Protein AF-A0A7L4GCK8-F1 (afdb_monomer_lite)

Secondary structure (DSSP, 8-state):
-EEEEEE-TT--SGGGS---EEEEESSPPP-STTS---PPPPPPTT--PPTT-------SS-SSGGG---TTTT----S------

pLDDT: mean 82.51, std 20.37, range [32.91, 98.31]

InterPro domains:
  IPR001254 Serine proteases, trypsin domain [PF00089] (3-67)
  IPR009003 Peptidase S1, PA clan [SSF50494] (4-71)

Organism: NCBI:txid2953425

Structure (mmCIF, N/CA/C/O backbone):
data_AF-A0A7L4GCK8-F1
#
_entry.id   AF-A0A7L4GCK8-F1
#
loop_
_atom_site.group_PDB
_atom_site.id
_atom_site.type_symbol
_atom_site.label_atom_id
_atom_site.label_alt_id
_atom_site.label_comp_id
_atom_site.label_asym_id
_atom_site.label_entity_id
_atom_site.label_seq_id
_atom_site.pdbx_PDB_ins_code
_atom_site.Cartn_x
_atom_site.Cartn_y
_atom_site.Cartn_z
_atom_site.occupancy
_atom_site.B_iso_or_equiv
_atom_site.auth_seq_id
_atom_site.auth_comp_id
_atom_site.auth_asym_id
_atom_site.auth_atom_id
_atom_site.pdbx_PDB_model_num
ATOM 1 N N . ALA A 1 1 ? -10.962 -13.277 10.141 1.00 88.75 1 ALA A N 1
ATOM 2 C CA . ALA A 1 1 ? -11.371 -14.027 8.932 1.00 88.75 1 ALA A CA 1
ATOM 3 C C . ALA A 1 1 ? -11.576 -13.061 7.766 1.00 88.75 1 ALA A C 1
ATOM 5 O O . ALA A 1 1 ? -11.755 -11.869 8.011 1.00 88.75 1 ALA A O 1
ATOM 6 N N . LEU A 1 2 ? -11.536 -13.550 6.523 1.00 95.50 2 LEU A N 1
ATOM 7 C CA . LEU A 1 2 ? -11.834 -12.754 5.327 1.00 95.50 2 LEU A CA 1
ATOM 8 C C . LEU A 1 2 ? -13.281 -12.979 4.886 1.00 95.50 2 LEU A C 1
ATOM 10 O O . LEU A 1 2 ? -13.765 -14.106 4.922 1.00 95.50 2 LEU A O 1
ATOM 14 N N . ALA A 1 3 ? -13.941 -11.908 4.453 1.00 97.94 3 ALA A N 1
ATOM 15 C CA . ALA A 1 3 ? -15.250 -11.963 3.807 1.00 97.94 3 ALA A CA 1
ATOM 16 C C . ALA A 1 3 ? -15.119 -12.178 2.293 1.00 97.94 3 ALA A C 1
ATOM 18 O O . ALA A 1 3 ? -15.961 -12.832 1.688 1.00 97.94 3 ALA A O 1
ATOM 19 N N . ALA A 1 4 ? -14.094 -11.582 1.673 1.00 98.25 4 ALA A N 1
ATOM 20 C CA . ALA A 1 4 ? -13.877 -11.655 0.232 1.00 98.25 4 ALA A CA 1
ATOM 21 C C . ALA A 1 4 ? -12.421 -11.352 -0.150 1.00 98.25 4 ALA A C 1
ATOM 23 O O . ALA A 1 4 ? -11.717 -10.619 0.553 1.00 98.25 4 ALA A O 1
ATOM 24 N N . ILE A 1 5 ? -12.025 -11.868 -1.314 1.00 98.12 5 ILE A N 1
ATOM 25 C CA . ILE A 1 5 ? -10.791 -11.533 -2.031 1.00 98.12 5 ILE A CA 1
ATOM 26 C C . ILE A 1 5 ? -11.212 -10.976 -3.392 1.00 98.12 5 ILE A C 1
ATOM 28 O O . ILE A 1 5 ? -11.891 -11.660 -4.157 1.00 98.12 5 ILE A O 1
ATOM 32 N N . LEU A 1 6 ? -10.848 -9.729 -3.679 1.00 98.31 6 LEU A N 1
ATOM 33 C CA . LEU A 1 6 ? -11.227 -9.017 -4.899 1.00 98.31 6 LEU A CA 1
ATOM 34 C C . LEU A 1 6 ? -9.971 -8.783 -5.739 1.00 98.31 6 LEU A C 1
ATOM 36 O O . LEU A 1 6 ? -9.233 -7.824 -5.511 1.00 98.31 6 LEU A O 1
ATOM 40 N N . VAL A 1 7 ? -9.709 -9.685 -6.682 1.00 97.50 7 VAL A N 1
ATOM 41 C CA . VAL A 1 7 ? -8.570 -9.580 -7.605 1.00 97.50 7 VAL A CA 1
ATOM 42 C C . VAL A 1 7 ? -8.883 -8.542 -8.680 1.00 97.50 7 VAL A C 1
ATOM 44 O O . VAL A 1 7 ? -10.015 -8.475 -9.168 1.00 97.50 7 VAL A O 1
ATOM 47 N N . HIS A 1 8 ? -7.896 -7.728 -9.058 1.00 97.50 8 HIS A N 1
ATOM 48 C CA . HIS A 1 8 ? -8.074 -6.767 -10.139 1.00 97.50 8 HIS A CA 1
ATOM 49 C C . HIS A 1 8 ? -8.508 -7.491 -11.435 1.00 97.50 8 HIS A C 1
ATOM 51 O O . HIS A 1 8 ? -7.833 -8.427 -11.863 1.00 97.50 8 HIS A O 1
ATOM 57 N N . PRO A 1 9 ? -9.589 -7.064 -12.119 1.00 97.12 9 PRO A N 1
ATOM 58 C CA . PRO A 1 9 ? -10.154 -7.799 -13.263 1.00 97.12 9 PRO A CA 1
ATOM 59 C C . PRO A 1 9 ? -9.213 -7.874 -14.476 1.00 97.12 9 PRO A C 1
ATOM 61 O O . PRO A 1 9 ? -9.368 -8.727 -15.342 1.00 97.12 9 PRO A O 1
ATOM 64 N N . GLY A 1 10 ? -8.237 -6.965 -14.548 1.00 96.81 10 GLY A N 1
ATOM 65 C CA . GLY A 1 10 ? -7.178 -6.957 -15.560 1.00 96.81 10 GLY A CA 1
ATOM 66 C C . GLY A 1 10 ? -5.954 -7.817 -15.233 1.00 96.81 10 GLY A C 1
ATOM 67 O O . GLY A 1 10 ? -5.017 -7.810 -16.028 1.00 96.81 10 GLY A O 1
ATOM 68 N N . PHE A 1 11 ? -5.918 -8.505 -14.086 1.00 96.69 11 PHE A N 1
ATOM 69 C CA . PHE A 1 11 ? -4.791 -9.363 -13.724 1.00 96.69 11 PHE A CA 1
ATOM 70 C C . PHE A 1 11 ? -4.675 -10.536 -14.702 1.00 96.69 11 PHE A C 1
ATOM 72 O O . PHE A 1 11 ? -5.635 -11.272 -14.934 1.00 96.69 11 PHE A O 1
ATOM 79 N N . ARG A 1 12 ? -3.487 -10.706 -15.285 1.00 93.25 12 ARG A N 1
ATOM 80 C CA . ARG A 1 12 ? -3.192 -11.757 -16.278 1.00 93.25 12 ARG A CA 1
ATOM 81 C C . ARG A 1 12 ? -1.949 -12.571 -15.909 1.00 93.25 12 ARG A C 1
ATOM 83 O O . ARG A 1 12 ? -1.289 -13.126 -16.782 1.00 93.25 12 ARG A O 1
ATOM 90 N N . GLY A 1 13 ? -1.625 -12.628 -14.618 1.00 91.31 13 GLY A N 1
ATOM 91 C CA . GLY A 1 13 ? -0.372 -13.179 -14.107 1.00 91.31 13 GLY A CA 1
ATOM 92 C C . GLY A 1 13 ? 0.686 -12.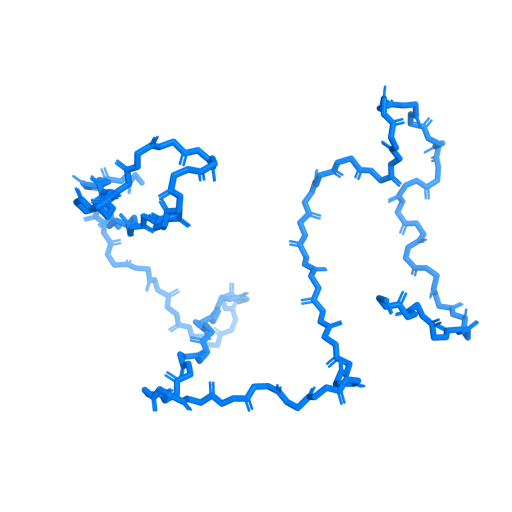099 -13.874 1.00 91.31 13 GLY A C 1
ATOM 93 O O . GLY A 1 13 ? 0.545 -10.969 -14.337 1.00 91.31 13 GLY A O 1
ATOM 94 N N . VAL A 1 14 ? 1.762 -12.470 -13.172 1.00 86.50 14 VAL A N 1
ATOM 95 C CA . VAL A 1 14 ? 2.821 -11.552 -12.700 1.00 86.50 14 VAL A CA 1
ATOM 96 C C . VAL A 1 14 ? 3.404 -10.702 -13.838 1.00 86.50 14 VAL A C 1
ATOM 98 O O . VAL A 1 14 ? 3.551 -9.493 -13.705 1.00 86.50 14 VAL A O 1
ATOM 101 N N . ALA A 1 15 ? 3.656 -11.310 -15.001 1.00 89.56 15 ALA A N 1
ATOM 102 C CA . ALA A 1 15 ? 4.168 -10.602 -16.177 1.00 89.56 15 ALA A CA 1
ATOM 103 C C . ALA A 1 15 ? 3.096 -9.785 -16.931 1.00 89.56 15 ALA A C 1
ATOM 105 O O . ALA A 1 15 ? 3.427 -8.908 -17.724 1.00 89.56 15 ALA A O 1
ATOM 106 N N . GLY A 1 16 ? 1.810 -10.078 -16.709 1.00 89.00 16 GLY A N 1
ATOM 107 C CA . GLY A 1 16 ? 0.674 -9.442 -17.384 1.00 89.00 16 GLY A CA 1
ATOM 108 C C . GLY A 1 16 ? 0.209 -8.130 -16.744 1.00 89.00 16 GLY A C 1
ATOM 109 O O . GLY A 1 16 ? -0.657 -7.451 -17.302 1.00 89.00 16 GLY A O 1
ATOM 110 N N . GLY A 1 17 ? 0.780 -7.766 -15.593 1.00 93.06 17 GLY A N 1
ATOM 111 C CA . GLY A 1 17 ? 0.471 -6.539 -14.866 1.00 93.06 17 GLY A CA 1
ATOM 112 C C . GLY A 1 17 ? -0.860 -6.586 -14.111 1.00 93.06 17 GLY A C 1
ATOM 113 O O . GLY A 1 17 ? -1.518 -7.621 -14.013 1.00 93.06 17 GLY A O 1
ATOM 114 N N . HIS A 1 18 ? -1.247 -5.428 -13.566 1.00 95.12 18 HIS A N 1
ATOM 115 C CA . HIS A 1 18 ? -2.388 -5.279 -12.652 1.00 95.12 18 HIS A CA 1
ATOM 116 C C . HIS A 1 18 ? -2.348 -6.254 -11.465 1.00 95.12 18 HIS A C 1
ATOM 118 O O . HIS A 1 18 ? -3.381 -6.770 -11.041 1.00 95.12 18 HIS A O 1
ATOM 124 N N . ASP A 1 19 ? -1.146 -6.514 -10.952 1.00 94.56 19 ASP A N 1
ATOM 125 C CA . ASP A 1 19 ? -0.917 -7.380 -9.800 1.00 94.56 19 ASP A CA 1
ATOM 126 C C . ASP A 1 19 ? -1.324 -6.657 -8.505 1.00 94.56 19 ASP A C 1
ATOM 128 O O . ASP A 1 19 ? -0.524 -6.008 -7.832 1.00 94.56 19 ASP A O 1
ATOM 132 N N . LEU A 1 20 ? -2.632 -6.660 -8.239 1.00 94.44 20 LEU A N 1
ATOM 133 C CA . LEU A 1 20 ? -3.267 -6.014 -7.096 1.00 94.44 20 LEU A CA 1
ATOM 134 C C . LEU A 1 20 ? -4.537 -6.784 -6.715 1.00 94.44 20 LEU A C 1
ATOM 136 O O . LEU A 1 20 ? -5.350 -7.146 -7.570 1.00 94.44 20 LEU A O 1
ATOM 140 N N . ALA A 1 21 ? -4.756 -6.956 -5.414 1.00 96.69 21 ALA A N 1
ATOM 141 C CA . ALA A 1 21 ? -6.012 -7.453 -4.871 1.00 96.69 21 ALA A CA 1
ATOM 142 C C . ALA A 1 21 ? -6.422 -6.655 -3.629 1.00 96.69 21 ALA A C 1
ATOM 144 O O . ALA A 1 21 ? -5.576 -6.161 -2.882 1.00 96.69 21 ALA A O 1
ATOM 145 N N . LEU A 1 22 ? -7.730 -6.555 -3.393 1.00 97.88 22 LEU A N 1
ATOM 146 C CA . LEU A 1 22 ? -8.285 -6.043 -2.143 1.00 97.88 22 LEU A CA 1
ATOM 147 C C . LEU A 1 22 ? -8.770 -7.210 -1.285 1.00 97.88 22 LEU A C 1
ATOM 149 O O . LEU A 1 22 ? -9.491 -8.092 -1.757 1.00 97.88 22 LEU A O 1
ATOM 153 N N . LEU A 1 23 ? -8.408 -7.186 -0.007 1.00 97.88 23 LEU A N 1
ATOM 154 C CA . LEU A 1 23 ? -8.879 -8.143 0.988 1.00 97.88 23 LEU A CA 1
ATOM 155 C C . LEU A 1 23 ? -9.923 -7.463 1.865 1.00 97.88 23 LEU A C 1
ATOM 157 O O . LEU A 1 23 ? -9.632 -6.468 2.531 1.00 97.88 23 LEU A O 1
ATOM 161 N N . ARG A 1 24 ? -11.142 -8.003 1.883 1.00 97.94 24 ARG A N 1
ATOM 162 C CA . ARG A 1 24 ? -12.201 -7.513 2.766 1.00 97.94 24 ARG A CA 1
ATOM 163 C C . ARG A 1 24 ? -12.223 -8.357 4.031 1.00 97.94 24 ARG A C 1
ATOM 165 O O . ARG A 1 24 ? -12.484 -9.559 3.970 1.00 97.94 24 ARG A O 1
ATOM 172 N N . LEU A 1 25 ? -11.985 -7.725 5.174 1.00 97.50 25 LEU A N 1
ATOM 173 C CA . LEU A 1 25 ? -12.134 -8.371 6.475 1.00 97.50 25 LEU A CA 1
ATOM 174 C C . LEU A 1 25 ? -13.603 -8.756 6.708 1.00 97.50 25 LEU A C 1
ATOM 176 O O . LEU A 1 25 ? -14.509 -8.046 6.270 1.00 97.50 25 LEU A O 1
ATOM 180 N N . ALA A 1 26 ? -13.827 -9.899 7.360 1.00 98.00 26 ALA A N 1
ATOM 181 C CA . ALA A 1 26 ? -15.171 -10.352 7.727 1.00 98.00 26 ALA A CA 1
ATOM 182 C C . ALA A 1 26 ? -15.849 -9.374 8.694 1.00 98.00 26 ALA A C 1
ATOM 184 O O . ALA A 1 26 ? -17.026 -9.083 8.531 1.00 98.00 26 ALA A O 1
ATOM 185 N N . GLU A 1 27 ? -15.065 -8.818 9.618 1.00 96.94 27 GLU A N 1
ATOM 186 C CA . GLU A 1 27 ? -15.489 -7.818 10.592 1.00 96.94 27 GLU A CA 1
ATOM 187 C C . GLU A 1 27 ? -14.574 -6.588 10.523 1.00 96.94 27 GLU A C 1
ATOM 189 O O . GLU A 1 27 ? -13.392 -6.730 10.176 1.00 96.94 27 GLU A O 1
ATOM 194 N N . PRO A 1 28 ? -15.076 -5.385 10.852 1.00 93.81 28 PRO A N 1
ATOM 195 C CA . PRO A 1 28 ? -14.254 -4.185 10.930 1.00 93.81 28 PRO A CA 1
ATOM 196 C C . PRO A 1 28 ? -13.096 -4.350 11.921 1.00 93.81 28 PRO A C 1
ATOM 198 O O . PRO A 1 28 ? -13.265 -4.866 13.025 1.00 93.81 28 PRO A O 1
ATOM 201 N N . LEU A 1 29 ? -11.914 -3.869 11.539 1.00 92.44 29 LEU A N 1
ATOM 202 C CA . LEU A 1 29 ? -10.763 -3.837 12.433 1.00 92.44 29 LEU A CA 1
ATOM 203 C C . LEU A 1 29 ? -10.847 -2.613 13.345 1.00 92.44 29 LEU A C 1
ATOM 205 O O . LEU A 1 29 ? -11.030 -1.492 12.869 1.00 92.44 29 LEU A O 1
ATOM 209 N N . TRP A 1 30 ? -10.668 -2.821 14.647 1.00 91.81 30 TRP A N 1
ATOM 210 C CA . TRP A 1 30 ? -10.553 -1.717 15.591 1.00 91.81 30 TRP A CA 1
ATOM 211 C C . TRP A 1 30 ? -9.202 -1.016 15.422 1.00 91.81 30 TRP A C 1
ATOM 213 O O . TRP A 1 30 ? -8.150 -1.628 15.604 1.00 91.81 30 TRP A O 1
ATOM 223 N N . VAL A 1 31 ? -9.241 0.271 15.080 1.00 93.06 31 VAL A N 1
ATOM 224 C CA . VAL A 1 31 ? -8.061 1.130 14.931 1.00 93.06 31 VAL A CA 1
ATOM 225 C C . VAL A 1 31 ? -8.131 2.250 15.963 1.00 93.06 31 VAL A C 1
ATOM 227 O O . VAL A 1 31 ? -9.166 2.897 16.114 1.00 93.06 31 VAL A O 1
ATOM 230 N N . GLY A 1 32 ? -7.048 2.473 16.705 1.00 86.88 32 GLY A N 1
ATOM 231 C CA . GLY A 1 32 ? -7.040 3.494 17.752 1.00 86.88 32 GLY A CA 1
ATOM 232 C C . GLY A 1 32 ? -5.840 3.438 18.698 1.00 86.88 32 GLY A C 1
ATOM 233 O O . GLY A 1 32 ? -4.963 2.579 18.547 1.00 86.88 32 GLY A O 1
ATOM 234 N N . PRO A 1 33 ? -5.785 4.347 19.688 1.00 89.06 33 PRO A N 1
ATOM 235 C CA . PRO A 1 33 ? -4.713 4.386 20.678 1.00 89.06 33 PRO A CA 1
ATOM 236 C C . PRO A 1 33 ? -4.539 3.034 21.381 1.00 89.06 33 PRO A C 1
ATOM 238 O O . PRO A 1 33 ? -5.515 2.389 21.753 1.00 89.06 33 PRO A O 1
ATOM 241 N N . GLY A 1 34 ? -3.289 2.593 21.539 1.00 91.50 34 GLY A N 1
ATOM 242 C CA . GLY A 1 34 ? -2.951 1.332 22.211 1.00 91.50 34 GLY A CA 1
ATOM 243 C C . GLY A 1 34 ? -3.128 0.060 21.371 1.00 91.50 34 GLY A C 1
ATOM 244 O O . GLY A 1 34 ? -2.713 -1.002 21.817 1.00 91.50 34 GLY A O 1
ATOM 245 N N . THR A 1 35 ? -3.680 0.145 20.154 1.00 94.06 35 THR A N 1
ATOM 246 C CA . THR A 1 35 ? -3.857 -1.036 19.280 1.00 94.06 35 THR A CA 1
ATOM 247 C C . THR A 1 35 ? -2.583 -1.454 18.549 1.00 94.06 35 THR A C 1
ATOM 249 O O . THR A 1 35 ? -2.458 -2.605 18.149 1.00 94.06 35 THR A O 1
ATOM 252 N N . GLY A 1 36 ? -1.655 -0.517 18.326 1.00 93.69 36 GLY A N 1
ATOM 253 C CA . GLY A 1 36 ? -0.505 -0.737 17.443 1.00 93.69 36 GLY A CA 1
ATOM 254 C C . GLY A 1 36 ? -0.878 -0.882 15.960 1.00 93.69 36 GLY A C 1
ATOM 255 O O . GLY A 1 36 ? -0.030 -1.267 15.162 1.00 93.69 36 GLY A O 1
ATOM 256 N N . VAL A 1 37 ? -2.124 -0.575 15.578 1.00 93.38 37 VAL A N 1
ATOM 257 C CA . VAL A 1 37 ? -2.636 -0.722 14.211 1.00 93.38 37 VAL A CA 1
ATOM 258 C C . VAL A 1 37 ? -3.051 0.635 13.651 1.00 93.38 37 VAL A C 1
ATOM 260 O O . VAL A 1 37 ? -3.832 1.363 14.266 1.00 93.38 37 VAL A O 1
ATOM 263 N N . ALA A 1 38 ? -2.569 0.955 12.449 1.00 92.69 38 ALA A N 1
ATOM 264 C CA . ALA A 1 38 ? -2.957 2.150 11.708 1.00 92.69 38 ALA A CA 1
ATOM 265 C C . ALA A 1 38 ? -3.008 1.876 10.192 1.00 92.69 38 ALA A C 1
ATOM 267 O O . ALA A 1 38 ? -2.194 1.099 9.687 1.00 92.69 38 ALA A O 1
ATOM 268 N N . PRO A 1 39 ? -3.943 2.500 9.451 1.00 92.88 39 PRO A N 1
ATOM 269 C CA . PRO A 1 39 ? -3.959 2.427 7.995 1.00 92.88 39 PRO A CA 1
ATOM 270 C C . PRO A 1 39 ? -2.819 3.254 7.383 1.00 92.88 39 PRO A C 1
ATOM 272 O O . PRO A 1 39 ? -2.402 4.270 7.937 1.00 92.88 39 PRO A O 1
ATOM 275 N N . VAL A 1 40 ? -2.361 2.853 6.196 1.00 93.12 40 VAL A N 1
ATOM 276 C CA . VAL A 1 40 ? -1.454 3.662 5.371 1.00 93.12 40 VAL A CA 1
ATOM 277 C C . VAL A 1 40 ? -2.244 4.676 4.539 1.00 93.12 40 VAL A C 1
ATOM 279 O O . VAL A 1 40 ? -3.390 4.433 4.157 1.00 93.12 40 VAL A O 1
ATOM 282 N N . CYS A 1 41 ? -1.630 5.817 4.231 1.00 93.38 41 CYS A N 1
ATOM 283 C CA . CYS A 1 41 ? -2.208 6.797 3.319 1.00 93.38 41 CYS A CA 1
ATOM 284 C C . CYS A 1 41 ? -2.192 6.276 1.876 1.00 93.38 41 CYS A C 1
ATOM 286 O O . CYS A 1 41 ? -1.164 5.805 1.392 1.00 93.38 41 CYS A O 1
ATOM 288 N N . LEU A 1 42 ? -3.305 6.437 1.158 1.00 95.19 42 LEU A N 1
ATOM 289 C CA . LEU A 1 42 ? -3.328 6.216 -0.286 1.00 95.19 42 LEU A CA 1
ATOM 290 C C . LEU A 1 42 ? -2.752 7.438 -1.019 1.00 95.19 42 LEU A C 1
ATOM 292 O O . LEU A 1 42 ? -3.077 8.577 -0.662 1.00 95.19 42 LEU A O 1
ATOM 296 N N . PRO A 1 43 ? -1.926 7.236 -2.060 1.00 94.12 43 PRO A N 1
ATOM 297 C CA . PRO A 1 43 ? -1.474 8.334 -2.896 1.00 94.12 43 PRO A CA 1
ATOM 298 C C . PRO A 1 43 ? -2.662 8.972 -3.620 1.00 94.12 43 PRO A C 1
ATOM 300 O O . PRO A 1 43 ? -3.638 8.310 -3.980 1.00 94.12 43 PRO A O 1
ATOM 303 N N . ARG A 1 44 ? -2.569 10.279 -3.879 1.00 94.88 44 ARG A N 1
ATOM 304 C CA . ARG A 1 44 ? -3.542 10.957 -4.744 1.00 94.88 44 ARG A CA 1
ATOM 305 C C . ARG A 1 44 ? -3.478 10.360 -6.157 1.00 94.88 44 ARG A C 1
ATOM 307 O O . ARG A 1 44 ? -2.402 9.924 -6.577 1.00 94.88 44 ARG A O 1
ATOM 314 N N . PRO A 1 45 ? -4.581 10.383 -6.924 1.00 94.12 45 PRO A N 1
ATOM 315 C CA . PRO A 1 45 ? -4.547 9.978 -8.323 1.00 94.12 45 PRO A CA 1
ATOM 316 C C . PRO A 1 45 ? -3.416 10.694 -9.068 1.00 94.12 45 PRO A C 1
ATOM 318 O O . PRO A 1 45 ? -3.286 11.914 -8.967 1.00 94.12 45 PRO A O 1
ATOM 321 N N . ARG A 1 46 ? -2.605 9.931 -9.813 1.00 91.75 46 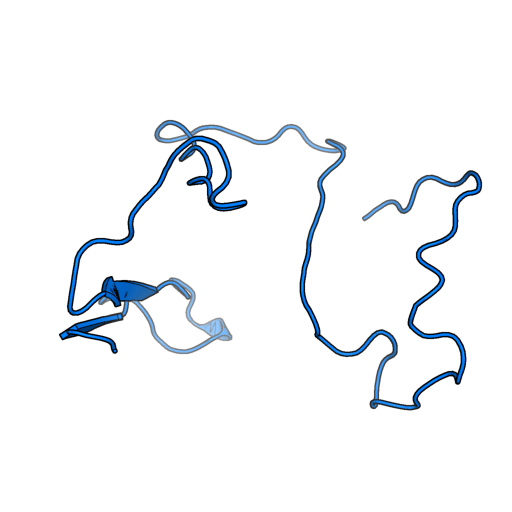ARG A N 1
ATOM 322 C CA . ARG A 1 46 ? -1.448 10.430 -10.584 1.00 91.75 46 ARG A CA 1
ATOM 323 C C . ARG A 1 46 ? -0.327 11.058 -9.743 1.00 91.75 46 ARG A C 1
ATOM 325 O O . ARG A 1 46 ? 0.490 11.798 -10.285 1.00 91.75 46 ARG A O 1
ATOM 332 N N . HIS A 1 47 ? -0.267 10.783 -8.440 1.00 92.88 47 HIS A N 1
ATOM 333 C CA . HIS A 1 47 ? 0.899 11.142 -7.640 1.00 92.88 47 HIS A CA 1
ATOM 334 C C . HIS A 1 47 ? 2.145 10.449 -8.207 1.00 92.88 47 HIS A C 1
ATOM 336 O O . HIS A 1 47 ? 2.143 9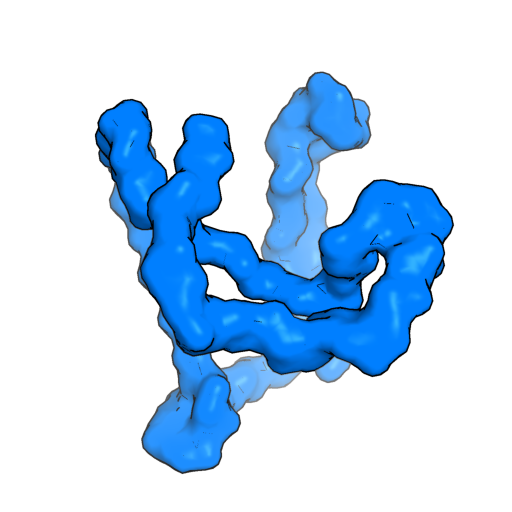.234 -8.403 1.00 92.88 47 HIS A O 1
ATOM 342 N N . ALA A 1 48 ? 3.194 11.224 -8.471 1.00 92.69 48 ALA A N 1
ATOM 343 C CA . ALA A 1 48 ? 4.465 10.721 -8.968 1.00 92.69 48 ALA A CA 1
ATOM 344 C C . ALA A 1 48 ? 5.492 10.736 -7.835 1.00 92.69 48 ALA A C 1
ATOM 346 O O . ALA A 1 48 ? 5.716 11.775 -7.212 1.00 92.69 48 ALA A O 1
ATOM 347 N N . LEU A 1 49 ? 6.122 9.588 -7.589 1.00 90.44 49 LEU A N 1
ATOM 348 C CA . LEU A 1 49 ? 7.283 9.512 -6.713 1.00 90.44 49 LEU A CA 1
ATOM 349 C C . LEU A 1 49 ? 8.504 10.037 -7.485 1.00 90.44 49 LEU A C 1
ATOM 351 O O . LEU A 1 49 ? 8.758 9.560 -8.594 1.00 90.44 49 LEU A O 1
ATOM 355 N N . PRO A 1 50 ? 9.240 11.029 -6.954 1.00 93.38 50 PRO A N 1
ATOM 356 C CA . PRO A 1 50 ? 10.400 11.565 -7.645 1.00 93.38 50 PRO A CA 1
ATOM 357 C C . PRO A 1 50 ? 11.507 10.513 -7.735 1.00 93.38 50 PRO A C 1
ATOM 359 O O . PRO A 1 50 ? 11.713 9.714 -6.820 1.00 93.38 50 PRO A O 1
ATOM 362 N N . PHE A 1 51 ? 12.242 10.530 -8.846 1.00 94.88 51 PHE A N 1
ATOM 363 C CA . PHE A 1 51 ? 13.395 9.656 -9.018 1.00 94.88 51 PHE A CA 1
ATOM 364 C C . PHE A 1 51 ? 14.439 9.926 -7.925 1.00 94.88 51 PHE A C 1
ATOM 366 O O . PHE A 1 51 ? 14.727 11.078 -7.603 1.00 94.88 51 PHE A O 1
ATOM 373 N N . GLY A 1 52 ? 15.000 8.858 -7.355 1.00 95.50 52 GLY A N 1
ATOM 374 C CA . GLY A 1 52 ? 15.956 8.949 -6.250 1.00 95.50 52 GLY A CA 1
ATOM 375 C C . GLY A 1 52 ? 15.331 9.213 -4.876 1.00 95.50 52 GLY A C 1
ATOM 376 O O . GLY A 1 52 ? 16.073 9.437 -3.922 1.00 95.50 52 GLY A O 1
ATOM 377 N N . ALA A 1 53 ? 13.997 9.189 -4.746 1.00 94.44 53 ALA A N 1
ATOM 378 C CA . ALA A 1 53 ? 13.344 9.227 -3.441 1.00 94.44 53 ALA A CA 1
ATOM 379 C C . ALA A 1 53 ? 13.732 8.012 -2.586 1.00 94.44 53 ALA A C 1
ATOM 381 O O . ALA A 1 53 ? 13.728 6.876 -3.061 1.00 94.44 53 ALA A O 1
ATOM 382 N N . THR A 1 54 ? 14.011 8.250 -1.305 1.00 95.06 54 THR A N 1
ATOM 383 C CA . THR A 1 54 ? 14.186 7.174 -0.327 1.00 95.06 54 THR A CA 1
ATOM 384 C C . THR A 1 54 ? 12.831 6.562 0.017 1.00 95.06 54 THR A C 1
ATOM 386 O O . THR A 1 54 ? 11.900 7.278 0.388 1.00 95.06 54 THR A O 1
ATOM 389 N N . CYS A 1 55 ? 12.746 5.235 -0.063 1.00 93.56 55 CYS A N 1
ATOM 390 C CA . CYS A 1 55 ? 11.550 4.451 0.233 1.00 93.56 55 CYS A CA 1
ATOM 391 C C . CYS A 1 55 ? 11.867 3.348 1.252 1.00 93.56 55 CYS A C 1
ATOM 393 O O . CYS A 1 55 ? 13.021 2.955 1.416 1.00 93.56 55 CYS A O 1
ATOM 395 N N . TRP A 1 56 ? 10.829 2.821 1.902 1.00 94.38 56 TRP A N 1
ATOM 396 C CA . TRP A 1 56 ? 10.929 1.698 2.835 1.00 94.38 56 TRP A CA 1
ATOM 397 C C . TRP A 1 56 ? 10.028 0.555 2.375 1.00 94.38 56 TRP A C 1
ATOM 399 O O . TRP A 1 56 ? 8.920 0.788 1.893 1.00 94.38 56 TRP A O 1
ATOM 409 N N . VAL A 1 57 ? 10.499 -0.674 2.567 1.00 91.88 57 VAL A N 1
ATOM 410 C CA . VAL A 1 57 ? 9.738 -1.912 2.374 1.00 91.88 57 VAL A CA 1
ATOM 411 C C . VAL A 1 57 ? 9.854 -2.716 3.662 1.00 91.88 57 VAL A C 1
ATOM 413 O O . VAL A 1 57 ? 10.926 -2.778 4.261 1.00 91.88 57 VAL A O 1
ATOM 416 N N . THR A 1 58 ? 8.751 -3.304 4.112 1.00 92.56 58 THR A N 1
ATOM 417 C CA . THR A 1 58 ? 8.697 -4.122 5.327 1.00 92.56 58 THR A CA 1
ATOM 418 C C . THR A 1 58 ? 8.051 -5.469 5.021 1.00 92.56 58 THR A C 1
ATOM 420 O O . THR A 1 58 ? 7.187 -5.576 4.152 1.00 92.56 58 THR A O 1
ATOM 423 N N . GLY A 1 59 ? 8.480 -6.514 5.726 1.00 90.62 59 GLY A N 1
ATOM 424 C CA . GLY A 1 59 ? 7.949 -7.863 5.566 1.00 90.62 59 GLY A CA 1
ATOM 425 C C . GLY A 1 59 ? 8.776 -8.893 6.326 1.00 90.62 59 GLY A C 1
ATOM 426 O O . GLY A 1 59 ? 9.839 -8.584 6.854 1.00 90.62 59 GLY A O 1
ATOM 427 N N . TRP A 1 60 ? 8.278 -10.126 6.354 1.00 92.00 60 TRP A N 1
ATOM 428 C CA . TRP A 1 60 ? 8.939 -11.283 6.972 1.00 92.00 60 TRP A CA 1
ATOM 429 C C . TRP A 1 60 ? 9.510 -12.248 5.920 1.00 92.00 60 TRP A C 1
ATOM 431 O O . TRP A 1 60 ? 9.590 -13.450 6.153 1.00 92.00 60 TRP A O 1
ATOM 441 N N . GLY A 1 61 ? 9.819 -11.736 4.725 1.00 87.81 61 GLY A N 1
ATOM 442 C CA . GLY A 1 61 ? 10.372 -12.527 3.626 1.00 87.81 61 GLY A CA 1
ATOM 443 C C . GLY A 1 61 ? 11.817 -12.965 3.875 1.00 87.81 61 GLY A C 1
ATOM 444 O O . GLY A 1 61 ? 12.424 -12.632 4.892 1.00 87.81 61 GLY A O 1
ATOM 445 N N . HIS A 1 62 ? 12.379 -13.705 2.917 1.00 85.56 62 HIS A N 1
ATOM 446 C CA . HIS A 1 62 ? 13.783 -14.101 2.964 1.00 85.56 62 HIS A CA 1
ATOM 447 C C . HIS A 1 62 ? 14.705 -12.872 2.996 1.00 85.56 62 HIS A C 1
ATOM 449 O O . HIS A 1 62 ? 14.510 -11.921 2.243 1.00 85.56 62 HIS A O 1
ATOM 455 N N . VAL A 1 63 ? 15.723 -12.916 3.860 1.00 85.62 63 VAL A N 1
ATOM 456 C CA . VAL A 1 63 ? 16.759 -11.869 3.978 1.00 85.62 63 VAL A CA 1
ATOM 457 C C . VAL A 1 63 ?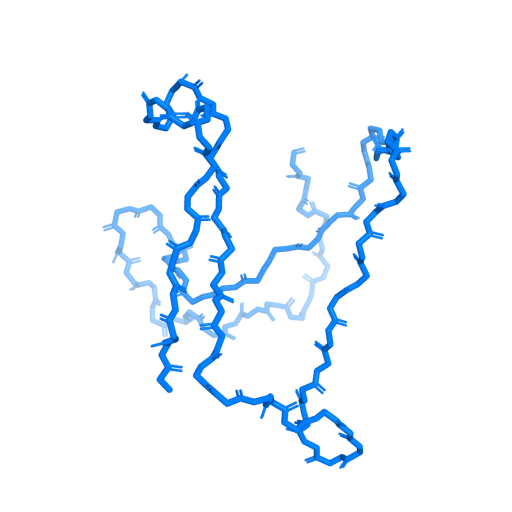 17.950 -12.098 3.042 1.00 85.62 63 VAL A C 1
ATOM 459 O O . VAL A 1 63 ? 18.822 -11.242 2.932 1.00 85.62 63 VAL A O 1
ATOM 462 N N . ALA A 1 64 ? 17.985 -13.255 2.381 1.00 82.19 64 ALA A N 1
ATOM 463 C CA . ALA A 1 64 ? 18.998 -13.652 1.416 1.00 82.19 64 ALA A CA 1
ATOM 464 C C . ALA A 1 64 ? 18.353 -14.470 0.292 1.00 82.19 64 ALA A C 1
ATOM 466 O O . ALA A 1 64 ? 17.380 -15.200 0.516 1.00 82.19 64 ALA A O 1
ATOM 467 N N . GLU A 1 65 ? 18.923 -14.363 -0.905 1.00 81.62 65 GLU A N 1
ATOM 468 C CA . GLU A 1 65 ? 18.567 -15.215 -2.039 1.00 81.62 65 GLU A CA 1
ATOM 469 C C . GLU A 1 65 ? 18.738 -16.697 -1.670 1.00 81.62 65 GLU A C 1
ATOM 471 O O . GLU A 1 65 ? 19.617 -17.065 -0.891 1.00 81.62 65 GLU A O 1
ATOM 476 N N . ASN A 1 66 ? 17.880 -17.558 -2.218 1.00 77.56 66 ASN A N 1
ATOM 477 C CA . ASN A 1 66 ? 17.891 -19.014 -2.000 1.00 77.56 66 ASN A CA 1
ATOM 478 C C . ASN A 1 66 ? 17.660 -19.493 -0.550 1.00 77.56 66 ASN A C 1
ATOM 480 O O . ASN A 1 66 ? 17.735 -20.692 -0.289 1.00 77.56 66 ASN A O 1
ATOM 484 N N . GLY A 1 67 ? 17.323 -18.602 0.388 1.00 61.25 67 GLY A N 1
ATOM 485 C CA . GLY A 1 67 ? 16.910 -18.988 1.739 1.00 61.25 67 GLY A CA 1
ATOM 486 C C . GLY A 1 67 ? 18.025 -19.539 2.631 1.00 61.25 67 GLY A C 1
ATOM 487 O O . GLY A 1 67 ? 17.718 -20.147 3.657 1.00 61.25 67 GLY A O 1
ATOM 488 N N . GLU A 1 68 ? 19.297 -19.307 2.290 1.00 62.12 68 GLU A N 1
ATOM 489 C CA . GLU A 1 68 ? 20.419 -19.574 3.195 1.00 62.12 68 GLU A CA 1
ATOM 490 C C . GLU A 1 68 ? 20.345 -18.596 4.375 1.00 62.12 68 GLU A C 1
ATOM 492 O O . GLU A 1 68 ? 20.790 -17.450 4.323 1.00 62.12 68 GLU A O 1
ATOM 497 N N . GLY A 1 69 ? 19.670 -19.038 5.436 1.00 57.03 69 GLY A N 1
ATOM 498 C CA . GLY A 1 69 ? 19.490 -18.273 6.659 1.00 57.03 69 GLY A CA 1
ATOM 499 C C . GLY A 1 69 ? 20.834 -17.996 7.317 1.00 57.03 69 GLY A C 1
ATOM 500 O O . GLY A 1 69 ? 21.434 -18.889 7.912 1.00 57.03 69 GLY A O 1
ATOM 501 N N . HIS A 1 70 ? 21.293 -16.748 7.249 1.00 53.81 70 HIS A N 1
ATOM 502 C CA . HIS A 1 70 ? 22.350 -16.289 8.140 1.00 53.81 70 HIS A CA 1
ATOM 503 C C . HIS A 1 70 ? 21.776 -16.260 9.570 1.00 53.81 70 HIS A C 1
ATOM 505 O O . HIS A 1 70 ? 20.678 -15.724 9.758 1.00 53.81 70 HIS A O 1
ATOM 511 N N . PRO A 1 71 ? 22.471 -16.806 10.585 1.00 54.81 71 PRO A N 1
ATOM 512 C CA . PRO A 1 71 ? 21.961 -16.930 11.959 1.00 54.81 71 PRO A CA 1
ATOM 513 C C . PRO A 1 71 ? 21.609 -15.597 12.655 1.00 54.81 71 PRO A C 1
ATOM 515 O O . PRO A 1 71 ? 21.027 -15.612 13.736 1.00 54.81 71 PRO A O 1
ATOM 518 N N . ASP A 1 72 ? 21.870 -14.454 12.013 1.00 54.72 72 ASP A N 1
ATOM 519 C CA . ASP A 1 72 ? 21.719 -13.102 12.567 1.00 54.72 72 ASP A CA 1
ATOM 520 C C . ASP A 1 72 ? 20.625 -12.272 11.864 1.00 54.72 72 ASP A C 1
ATOM 522 O O . ASP A 1 72 ? 20.688 -11.043 11.816 1.00 54.72 72 ASP A O 1
ATOM 526 N N . ALA A 1 73 ? 19.594 -12.931 11.326 1.00 51.34 73 ALA A N 1
ATOM 527 C CA . ALA A 1 73 ? 18.515 -12.328 10.528 1.00 51.34 73 ALA A CA 1
ATOM 528 C C . ALA A 1 73 ? 17.647 -11.252 11.237 1.00 51.34 73 ALA A C 1
ATOM 530 O O . ALA A 1 73 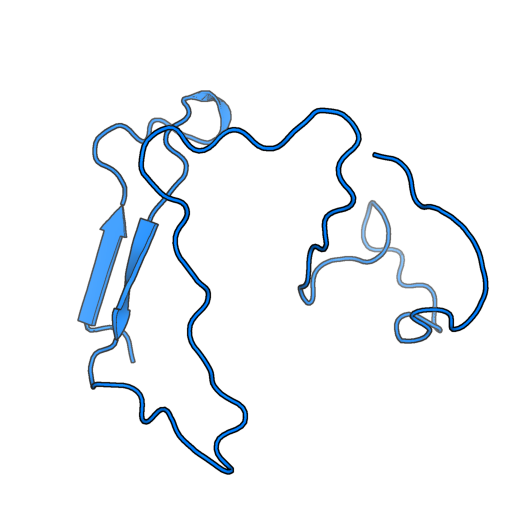? 16.720 -10.721 10.630 1.00 51.34 73 ALA A O 1
ATOM 531 N N . TRP A 1 74 ? 17.944 -10.894 12.493 1.00 44.69 74 TRP A N 1
ATOM 532 C CA . TRP A 1 74 ? 17.282 -9.809 13.236 1.00 44.69 74 TRP A CA 1
ATOM 533 C C . TRP A 1 74 ? 18.134 -8.544 13.409 1.00 44.69 74 TRP A C 1
ATOM 535 O O . TRP A 1 74 ? 17.643 -7.556 13.960 1.00 44.69 74 TRP A O 1
ATOM 545 N N . VAL A 1 75 ? 19.379 -8.511 12.922 1.00 44.81 75 VAL A N 1
ATOM 546 C CA . VAL A 1 75 ? 20.179 -7.276 12.917 1.00 44.81 75 VAL A CA 1
ATOM 547 C C . VAL A 1 75 ? 19.788 -6.430 11.701 1.00 44.81 75 VAL A C 1
ATOM 549 O O . VAL A 1 75 ? 20.520 -6.326 10.720 1.00 44.81 75 VAL A O 1
ATOM 552 N N . LEU A 1 76 ? 18.627 -5.771 11.767 1.00 46.38 76 LEU A N 1
ATOM 553 C CA . LEU A 1 76 ? 18.442 -4.528 11.016 1.00 46.38 76 LEU A CA 1
ATOM 554 C C . LEU A 1 76 ? 19.393 -3.505 11.642 1.00 46.38 76 LEU A C 1
ATOM 556 O O . LEU A 1 76 ? 19.088 -2.878 12.656 1.00 46.38 76 LEU A O 1
ATOM 560 N N . GLY A 1 77 ? 20.599 -3.439 11.078 1.00 38.66 77 GLY A N 1
ATOM 561 C CA . GLY A 1 77 ? 21.714 -2.650 11.570 1.00 38.66 77 GLY A CA 1
ATOM 562 C C . GLY A 1 77 ? 21.323 -1.208 11.871 1.00 38.66 77 GLY A C 1
ATOM 563 O O . GLY A 1 77 ? 21.077 -0.400 10.977 1.00 38.66 77 GLY A O 1
ATOM 564 N N . GLY A 1 78 ? 21.373 -0.855 13.154 1.00 44.28 78 GLY A N 1
ATOM 565 C CA . GLY A 1 78 ? 21.744 0.493 13.543 1.00 44.28 78 GLY A CA 1
ATOM 566 C C . GLY A 1 78 ? 23.178 0.740 13.077 1.00 44.28 78 GLY A C 1
ATOM 567 O O . GLY A 1 78 ? 24.117 0.241 13.685 1.00 44.28 78 GLY A O 1
ATOM 568 N N . GLY A 1 79 ? 23.352 1.488 11.986 1.00 33.16 79 GLY A N 1
ATOM 569 C CA . GLY A 1 79 ? 24.675 1.918 11.535 1.00 33.16 79 GLY A CA 1
ATOM 570 C C . GLY A 1 79 ? 24.772 2.194 10.037 1.00 33.16 79 GLY A C 1
ATOM 571 O O . GLY A 1 79 ? 24.965 1.279 9.257 1.00 33.16 79 GLY A O 1
ATOM 572 N N . ARG A 1 80 ? 24.678 3.482 9.676 1.00 42.28 80 ARG A N 1
ATOM 573 C CA . ARG A 1 80 ? 25.207 4.155 8.468 1.00 42.28 80 ARG A CA 1
ATOM 574 C C . ARG A 1 80 ? 25.300 3.339 7.163 1.00 42.28 80 ARG A C 1
ATOM 576 O O . ARG A 1 80 ? 26.262 2.614 6.942 1.00 42.28 80 ARG A O 1
ATOM 583 N N . GLY A 1 81 ? 24.446 3.686 6.204 1.00 34.44 81 GLY A N 1
ATOM 584 C CA . G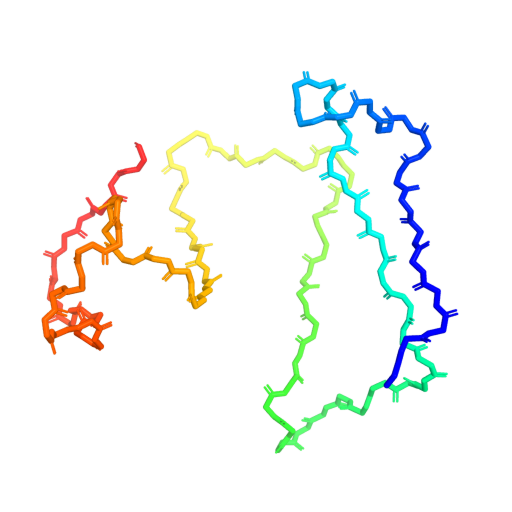LY A 1 81 ? 24.721 3.496 4.777 1.00 34.44 81 GLY A CA 1
ATOM 585 C C . GLY A 1 81 ? 23.459 3.642 3.924 1.00 34.44 81 GLY A C 1
ATOM 586 O O . GLY A 1 81 ? 22.430 3.099 4.311 1.00 34.44 81 GLY A O 1
ATOM 587 N N . PRO A 1 82 ? 23.484 4.377 2.796 1.00 39.38 82 PRO A N 1
ATOM 588 C CA . PRO A 1 82 ? 22.339 4.464 1.904 1.00 39.38 82 PRO A CA 1
ATOM 589 C C . PRO A 1 82 ? 22.256 3.163 1.103 1.00 39.38 82 PRO A C 1
ATOM 591 O O . PRO A 1 82 ? 23.080 2.923 0.221 1.00 39.38 82 PRO A O 1
ATOM 594 N N . THR A 1 83 ? 21.264 2.323 1.373 1.00 39.81 83 THR A N 1
ATOM 595 C CA . THR A 1 83 ? 20.861 1.292 0.416 1.00 39.81 83 THR A CA 1
ATOM 596 C C . THR A 1 83 ? 20.108 1.987 -0.716 1.00 39.81 83 THR A C 1
ATOM 598 O O . THR A 1 83 ? 18.917 2.278 -0.633 1.00 39.81 83 THR A O 1
ATOM 601 N N . ARG A 1 84 ? 20.866 2.352 -1.757 1.00 32.91 84 ARG A N 1
ATOM 602 C CA . ARG A 1 84 ? 20.333 2.704 -3.076 1.00 32.91 84 ARG A CA 1
ATOM 603 C C . ARG A 1 84 ? 19.548 1.507 -3.616 1.00 32.91 84 ARG A C 1
ATOM 605 O O . ARG A 1 84 ? 20.063 0.392 -3.587 1.00 32.91 84 ARG A O 1
ATOM 612 N N . ALA A 1 85 ? 18.341 1.770 -4.110 1.00 38.53 85 ALA A N 1
ATOM 613 C CA . ALA A 1 85 ? 17.834 1.020 -5.252 1.00 38.53 85 ALA A CA 1
ATOM 614 C C . ALA A 1 85 ? 18.681 1.358 -6.489 1.00 38.53 85 ALA A C 1
ATOM 616 O O . ALA A 1 85 ? 19.158 2.520 -6.568 1.00 38.53 85 ALA A O 1
#

Foldseek 3Di:
DWPDKAQDPQDPDPVSDSGDIDTHRPDDDDDDPPPPDDDDDDDDVPDDDDPPDDDDDDDPDAPDPPNPDDVPVPCPDPDDDDPDD

Radius of gyration: 17.93 Å; chains: 1; bounding box: 41×31×40 Å

Sequence (85 aa):
ALAAILVHPGFRGVAGGHDLALLRLAEPLWVGPGTGVAPVCLPRPRHALPFGATCWVTGWGHVAENGEGHPDAWVLGGGRGPTRA